Protein AF-A0A496X842-F1 (afdb_monomer_lite)

Radius of gyration: 23.57 Å; chains: 1; bounding box: 53×38×58 Å

Structure (mmCIF, N/CA/C/O backbone):
data_AF-A0A496X842-F1
#
_entry.id   AF-A0A496X842-F1
#
loop_
_atom_site.group_PDB
_atom_site.id
_atom_site.type_symbol
_atom_site.label_atom_id
_atom_site.label_alt_id
_atom_site.label_comp_id
_atom_site.label_asym_id
_atom_site.label_entity_id
_atom_site.label_seq_id
_atom_site.pdbx_PDB_ins_code
_atom_site.Cartn_x
_atom_site.Cartn_y
_atom_site.Cartn_z
_atom_site.occupancy
_atom_site.B_iso_or_equiv
_atom_site.auth_seq_id
_atom_site.auth_comp_id
_atom_site.auth_asym_id
_atom_site.auth_atom_id
_atom_site.pdbx_PDB_model_num
ATOM 1 N N . MET A 1 1 ? 31.054 -2.902 -29.920 1.00 48.16 1 MET A N 1
ATOM 2 C CA . MET A 1 1 ? 30.452 -4.202 -29.553 1.00 48.16 1 MET A CA 1
ATOM 3 C C . MET A 1 1 ? 29.342 -4.469 -30.563 1.00 48.16 1 MET A C 1
ATOM 5 O O . MET A 1 1 ? 28.458 -3.636 -30.686 1.00 48.16 1 MET A O 1
ATOM 9 N N . GLU A 1 2 ? 29.461 -5.509 -31.387 1.00 55.25 2 GLU A N 1
ATOM 10 C CA . GLU A 1 2 ? 28.616 -5.710 -32.577 1.00 55.25 2 GLU A CA 1
ATOM 11 C C . GLU A 1 2 ? 27.272 -6.365 -32.203 1.00 55.25 2 GLU A C 1
ATOM 13 O O . GLU A 1 2 ? 27.235 -7.495 -31.713 1.00 55.25 2 GLU A O 1
ATOM 18 N N . PHE A 1 3 ? 26.155 -5.668 -32.430 1.00 60.53 3 PHE A N 1
ATOM 19 C CA . PHE A 1 3 ? 24.796 -6.184 -32.227 1.00 60.53 3 PHE A CA 1
ATOM 20 C C . PHE A 1 3 ? 24.402 -7.139 -33.371 1.00 60.53 3 PHE A C 1
ATOM 22 O O . PHE A 1 3 ? 23.540 -6.832 -34.193 1.00 60.53 3 PHE A O 1
ATOM 29 N N . ARG A 1 4 ? 25.062 -8.298 -33.480 1.00 67.69 4 ARG A N 1
ATOM 30 C CA . ARG A 1 4 ? 24.736 -9.310 -34.501 1.00 67.69 4 ARG A CA 1
ATOM 31 C C . ARG A 1 4 ? 23.598 -10.220 -34.049 1.00 67.69 4 ARG A C 1
ATOM 33 O O . ARG A 1 4 ? 23.546 -10.665 -32.906 1.00 67.69 4 ARG A O 1
ATOM 40 N N . ARG A 1 5 ? 22.694 -10.512 -34.987 1.00 67.75 5 ARG A N 1
ATOM 41 C CA . ARG A 1 5 ? 21.654 -11.538 -34.849 1.00 67.75 5 ARG A CA 1
ATOM 42 C C . ARG A 1 5 ? 22.328 -12.902 -34.690 1.00 67.75 5 ARG A C 1
ATOM 44 O O . ARG A 1 5 ? 23.236 -13.218 -35.458 1.00 67.75 5 ARG A O 1
ATOM 51 N N . ASP A 1 6 ? 21.885 -13.694 -33.721 1.00 77.12 6 ASP A N 1
ATOM 52 C CA . ASP A 1 6 ? 22.292 -15.093 -33.634 1.00 77.12 6 ASP A CA 1
ATOM 53 C C . ASP A 1 6 ? 21.584 -15.857 -34.761 1.00 77.12 6 ASP A C 1
ATOM 55 O O . ASP A 1 6 ? 20.358 -15.870 -34.839 1.00 7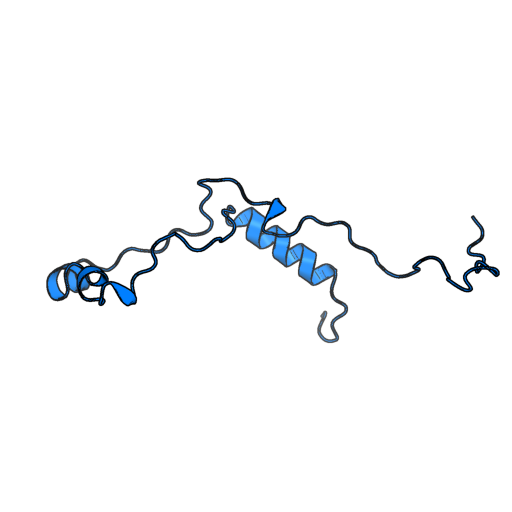7.12 6 ASP A O 1
ATOM 59 N N . TYR A 1 7 ? 22.347 -16.442 -35.684 1.00 79.50 7 TYR A N 1
ATOM 60 C CA . TYR A 1 7 ? 21.798 -17.146 -36.845 1.00 79.50 7 TYR A CA 1
ATOM 61 C C . TYR A 1 7 ? 21.340 -18.578 -36.527 1.00 79.50 7 TYR A C 1
ATOM 63 O O . TYR A 1 7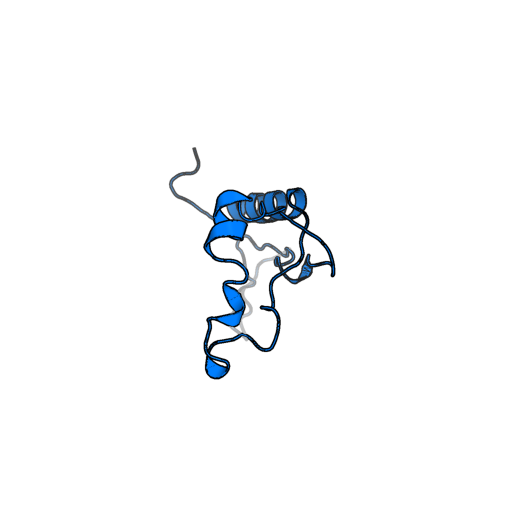 ? 20.587 -19.146 -37.318 1.00 79.50 7 TYR A O 1
ATOM 71 N N . HIS A 1 8 ? 21.721 -19.136 -35.372 1.00 80.81 8 HIS A N 1
ATOM 72 C CA . HIS A 1 8 ? 21.243 -20.435 -34.895 1.00 80.81 8 HIS A CA 1
ATOM 73 C C . HIS A 1 8 ? 19.888 -20.315 -34.196 1.00 80.81 8 HIS A C 1
ATOM 75 O O . HIS A 1 8 ? 18.960 -21.049 -34.529 1.00 80.81 8 HIS A O 1
ATOM 81 N N . THR A 1 9 ? 19.740 -19.361 -33.273 1.00 86.56 9 THR A N 1
ATOM 82 C CA . THR A 1 9 ? 18.467 -19.136 -32.558 1.00 86.56 9 THR A CA 1
ATOM 83 C C . THR A 1 9 ? 17.526 -18.180 -33.296 1.00 86.56 9 THR A C 1
ATOM 85 O O . THR A 1 9 ? 16.336 -18.124 -32.999 1.00 86.56 9 THR A O 1
ATOM 88 N N . ARG A 1 10 ? 18.041 -17.419 -34.274 1.00 77.94 10 ARG A N 1
ATOM 89 C CA . ARG A 1 10 ? 17.377 -16.292 -34.967 1.00 77.94 10 ARG A CA 1
ATOM 90 C C . ARG A 1 10 ? 16.966 -15.134 -34.052 1.00 77.94 10 ARG A C 1
ATOM 92 O O . ARG A 1 10 ? 16.368 -14.169 -34.553 1.00 77.94 10 ARG A O 1
ATOM 99 N N . LEU A 1 11 ? 17.315 -15.192 -32.768 1.00 81.06 11 LEU A N 1
ATOM 100 C CA . LEU A 1 11 ? 17.003 -14.178 -31.770 1.00 81.06 11 LEU A CA 1
ATOM 101 C C . LEU A 1 11 ? 17.986 -13.005 -31.874 1.00 81.06 11 LEU A C 1
ATOM 103 O O . LEU A 1 11 ? 19.172 -13.158 -32.181 1.00 81.06 11 LEU A O 1
ATOM 107 N N . ARG A 1 12 ? 17.471 -11.798 -31.642 1.00 78.88 12 ARG A N 1
ATOM 108 C CA . ARG A 1 12 ? 18.292 -10.608 -31.398 1.00 78.88 12 ARG A CA 1
ATOM 109 C C . ARG A 1 12 ? 18.426 -10.433 -29.890 1.00 78.88 12 ARG A C 1
ATOM 111 O O . ARG A 1 12 ? 17.528 -10.821 -29.147 1.00 78.88 12 ARG A O 1
ATOM 118 N N . ARG A 1 13 ? 19.524 -9.823 -29.439 1.00 79.56 13 ARG A N 1
ATOM 119 C CA . ARG A 1 13 ? 19.570 -9.306 -28.066 1.00 79.56 13 ARG A CA 1
ATOM 120 C C . ARG A 1 13 ? 18.478 -8.245 -27.916 1.00 79.56 13 ARG A C 1
ATOM 122 O O . ARG A 1 13 ? 18.253 -7.484 -28.857 1.00 79.56 13 ARG A O 1
ATOM 129 N N . PHE A 1 14 ? 17.817 -8.226 -26.761 1.00 81.62 14 PHE A N 1
ATOM 130 C CA . PHE A 1 14 ? 16.864 -7.174 -26.417 1.00 81.62 14 PHE A CA 1
ATOM 131 C C . PHE A 1 14 ? 17.532 -5.801 -26.598 1.00 81.62 14 PHE A C 1
ATOM 133 O O . PHE A 1 14 ? 18.674 -5.614 -26.172 1.00 81.62 14 PHE A O 1
ATOM 140 N N . HIS A 1 15 ? 16.858 -4.888 -27.295 1.00 83.00 15 HIS A N 1
ATOM 141 C CA . HIS A 1 15 ? 17.397 -3.582 -27.679 1.00 83.00 15 HIS A CA 1
ATOM 142 C C . HIS A 1 15 ? 16.324 -2.504 -27.532 1.00 83.00 15 HIS A C 1
ATOM 144 O O . HIS A 1 15 ? 15.947 -1.841 -28.492 1.00 83.00 15 HIS A O 1
ATOM 150 N N . GLU A 1 16 ? 15.810 -2.380 -26.318 1.00 83.25 16 GLU A N 1
ATOM 151 C CA . GLU A 1 16 ? 14.914 -1.306 -25.903 1.00 83.25 16 GLU A CA 1
ATOM 152 C C . GLU A 1 16 ? 15.297 -0.875 -24.482 1.00 83.25 16 GLU A C 1
ATOM 154 O O . GLU A 1 16 ? 16.231 -1.427 -23.885 1.00 83.25 16 GLU A O 1
ATOM 159 N N . ALA A 1 17 ? 14.601 0.128 -23.947 1.00 83.31 17 ALA A N 1
ATOM 160 C CA . ALA A 1 17 ? 14.755 0.515 -22.555 1.00 83.31 17 ALA A CA 1
ATOM 161 C C . ALA A 1 17 ? 14.442 -0.682 -21.640 1.00 83.31 17 ALA A C 1
ATOM 163 O O . ALA A 1 17 ? 13.450 -1.388 -21.822 1.00 83.31 17 ALA A O 1
ATOM 164 N N . LYS A 1 18 ? 15.338 -0.937 -20.685 1.00 85.75 18 LYS A N 1
ATOM 165 C CA . LYS A 1 18 ? 15.190 -1.966 -19.657 1.00 85.75 18 LYS A CA 1
ATOM 166 C C . LYS A 1 18 ? 15.411 -1.300 -18.309 1.00 85.75 18 LYS A C 1
ATOM 168 O O . LYS A 1 18 ? 16.444 -0.660 -18.120 1.00 85.75 18 LYS A O 1
ATOM 173 N N . TRP A 1 19 ? 14.490 -1.528 -17.386 1.00 86.31 19 TRP A N 1
ATOM 174 C CA . TRP A 1 19 ? 14.611 -1.124 -15.992 1.00 86.31 19 TRP A CA 1
ATOM 175 C C . TRP A 1 19 ? 14.785 -2.375 -15.138 1.00 86.31 19 TRP A C 1
ATOM 177 O O . TRP A 1 19 ? 14.143 -3.396 -15.382 1.00 86.31 19 TRP A O 1
ATOM 187 N N . ASP A 1 20 ? 15.733 -2.318 -14.211 1.00 88.62 20 ASP A N 1
ATOM 188 C CA . ASP A 1 20 ? 16.056 -3.395 -13.270 1.00 88.62 20 ASP A CA 1
ATOM 189 C C . ASP A 1 20 ? 15.834 -2.846 -11.856 1.00 88.62 20 ASP A C 1
ATOM 191 O O . ASP A 1 20 ? 16.762 -2.686 -11.067 1.00 88.62 20 ASP A O 1
ATOM 195 N N . GLU A 1 21 ? 14.602 -2.399 -11.614 1.00 89.75 21 GLU A N 1
ATOM 196 C CA . GLU A 1 21 ? 14.178 -1.728 -10.385 1.00 89.75 21 GLU A CA 1
ATOM 197 C C . GLU A 1 21 ? 13.393 -2.692 -9.494 1.00 89.75 21 GLU A C 1
ATOM 199 O O . GLU A 1 21 ? 12.635 -3.537 -9.974 1.00 89.75 21 GLU A O 1
ATOM 204 N N . GLU A 1 22 ? 13.556 -2.529 -8.181 1.00 93.69 22 GLU A N 1
ATOM 205 C CA . GLU A 1 22 ? 12.837 -3.315 -7.178 1.00 93.69 22 GLU A CA 1
ATOM 206 C C . GLU A 1 22 ? 11.324 -3.041 -7.245 1.00 93.69 22 GLU A C 1
ATOM 208 O O . GLU A 1 22 ? 10.879 -1.882 -7.288 1.00 93.69 22 GLU A O 1
ATOM 213 N N . ILE A 1 23 ? 10.509 -4.096 -7.173 1.00 94.62 23 ILE A N 1
ATOM 214 C CA . ILE A 1 23 ? 9.054 -3.949 -7.029 1.00 94.62 23 ILE A CA 1
ATOM 215 C C . ILE A 1 23 ? 8.699 -3.517 -5.603 1.00 94.62 23 ILE A C 1
ATOM 217 O O . ILE A 1 23 ? 9.431 -3.763 -4.647 1.00 94.62 23 ILE A O 1
ATOM 221 N N . ILE A 1 24 ? 7.526 -2.905 -5.413 1.00 96.38 24 ILE A N 1
ATOM 222 C CA . ILE A 1 24 ? 7.148 -2.337 -4.106 1.00 96.38 24 ILE A CA 1
ATOM 223 C C . ILE A 1 24 ? 7.152 -3.348 -2.941 1.00 96.38 24 ILE A C 1
ATOM 225 O O . ILE A 1 24 ? 7.359 -2.952 -1.796 1.00 96.38 24 ILE A O 1
ATOM 229 N N . TYR A 1 25 ? 6.964 -4.643 -3.220 1.00 96.81 25 TYR A N 1
ATOM 230 C CA . TYR A 1 25 ? 7.039 -5.714 -2.218 1.00 96.81 25 TYR A CA 1
ATOM 231 C C . TYR A 1 25 ? 8.470 -6.018 -1.764 1.00 96.81 25 TYR A C 1
ATOM 233 O O . TYR A 1 25 ? 8.681 -6.301 -0.589 1.00 96.81 25 TYR A O 1
ATOM 241 N N . GLU A 1 26 ? 9.457 -5.901 -2.650 1.00 96.19 26 GLU A N 1
ATOM 242 C CA . GLU A 1 26 ? 10.879 -6.074 -2.311 1.00 96.19 26 GLU A CA 1
ATOM 243 C C . GLU A 1 26 ? 11.382 -4.923 -1.431 1.00 96.19 26 GLU A C 1
ATOM 245 O O . GLU A 1 26 ? 12.286 -5.084 -0.617 1.00 96.19 26 GLU A O 1
ATOM 250 N N . LEU A 1 27 ? 10.721 -3.767 -1.526 1.00 95.88 27 LEU A N 1
ATOM 251 C CA . LEU A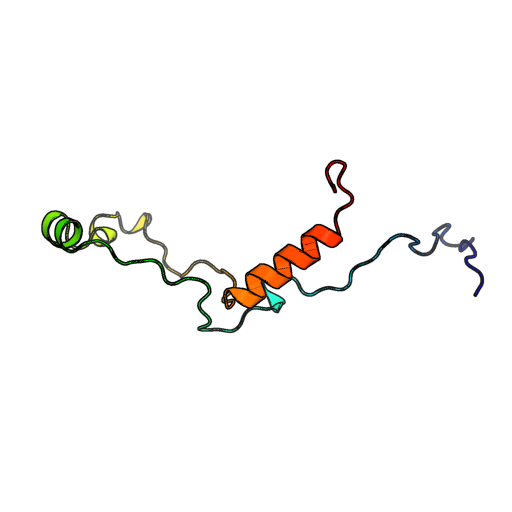 1 27 ? 10.989 -2.588 -0.709 1.00 95.88 27 LEU A CA 1
ATOM 252 C C . LEU A 1 27 ? 10.359 -2.637 0.697 1.00 95.88 27 LEU A C 1
ATOM 254 O O . LEU A 1 27 ? 10.594 -1.703 1.479 1.00 95.88 27 LEU A O 1
ATOM 258 N N . SER A 1 28 ? 9.550 -3.662 0.993 1.00 96.81 28 SER A N 1
ATOM 259 C CA . SER A 1 28 ? 8.798 -3.822 2.242 1.00 96.81 28 SER A CA 1
ATOM 260 C C . SER A 1 28 ? 9.721 -4.070 3.435 1.00 96.81 28 SER A C 1
ATOM 262 O O . SER A 1 28 ? 10.666 -4.854 3.364 1.00 96.81 28 SER A O 1
ATOM 264 N N . VAL A 1 29 ? 9.434 -3.418 4.560 1.00 96.25 29 VAL A N 1
ATOM 265 C CA . VAL A 1 29 ? 10.115 -3.651 5.836 1.00 96.25 29 VAL A CA 1
ATOM 266 C C . VAL A 1 29 ? 9.049 -3.862 6.912 1.00 96.25 29 VAL A C 1
ATOM 268 O O . VAL A 1 29 ? 8.280 -2.932 7.164 1.00 96.25 29 VAL A O 1
ATOM 271 N N . PRO A 1 30 ? 9.014 -5.031 7.582 1.00 95.06 30 PRO A N 1
ATOM 272 C CA . PRO A 1 30 ? 8.004 -5.323 8.594 1.00 95.06 30 PRO A CA 1
ATOM 273 C C . PRO A 1 30 ? 7.897 -4.230 9.665 1.00 95.06 30 PRO A C 1
ATOM 275 O O . PRO A 1 30 ? 8.903 -3.782 10.221 1.00 95.06 30 PRO A O 1
ATOM 278 N N . GLY A 1 31 ? 6.675 -3.800 9.956 1.00 93.12 31 GLY A N 1
ATOM 279 C CA . GLY A 1 31 ? 6.340 -2.729 10.889 1.00 93.12 31 GLY A CA 1
ATOM 280 C C . GLY A 1 31 ? 6.416 -1.309 10.315 1.00 93.12 31 GLY A C 1
ATOM 281 O O . GLY A 1 31 ? 6.113 -0.361 11.043 1.00 93.12 31 GLY A O 1
ATOM 282 N N . GLN A 1 32 ? 6.820 -1.107 9.053 1.00 95.12 32 GLN A N 1
ATOM 283 C CA . GLN A 1 32 ? 6.806 0.229 8.450 1.00 95.12 32 GLN A CA 1
ATOM 284 C C . GLN A 1 32 ? 5.393 0.700 8.117 1.00 95.12 32 GLN A C 1
ATOM 286 O O . GLN A 1 32 ? 4.580 -0.006 7.528 1.00 95.12 32 GLN A O 1
ATOM 291 N N . ILE A 1 33 ? 5.140 1.972 8.418 1.00 92.44 33 ILE A N 1
ATOM 292 C CA . ILE A 1 33 ? 3.851 2.613 8.181 1.00 92.44 33 ILE A CA 1
ATOM 293 C C . ILE A 1 33 ? 4.032 3.729 7.155 1.00 92.44 33 ILE A C 1
ATOM 295 O O . ILE A 1 33 ? 4.861 4.624 7.325 1.00 92.44 33 ILE A O 1
ATOM 299 N N . GLY A 1 34 ? 3.229 3.675 6.093 1.00 92.94 34 GLY A N 1
ATOM 300 C CA . GLY A 1 34 ? 3.162 4.727 5.085 1.00 92.94 34 GLY A CA 1
ATOM 301 C C . GLY A 1 34 ? 2.343 5.917 5.568 1.00 92.94 34 GLY A C 1
ATOM 302 O O . GLY A 1 34 ? 2.855 7.021 5.695 1.00 92.94 34 GLY A O 1
ATOM 303 N N . VAL A 1 35 ? 1.064 5.695 5.861 1.00 91.50 35 VAL A N 1
ATOM 304 C CA . VAL A 1 35 ? 0.125 6.748 6.264 1.00 91.50 35 VAL A CA 1
ATOM 305 C C . VAL A 1 35 ? -0.605 6.316 7.527 1.00 91.50 35 VAL A C 1
ATOM 307 O O . VAL A 1 35 ? -1.113 5.199 7.607 1.00 91.50 35 VAL A O 1
ATOM 310 N N . LEU A 1 36 ? -0.686 7.217 8.505 1.00 91.12 36 LEU A N 1
ATOM 311 C CA . LEU A 1 36 ? -1.532 7.027 9.678 1.00 91.12 36 LEU A CA 1
ATOM 312 C C . LEU A 1 36 ? -2.974 7.375 9.316 1.00 91.12 36 LEU A C 1
ATOM 314 O O . LEU A 1 36 ? -3.315 8.540 9.113 1.00 91.12 36 LEU A O 1
ATOM 318 N N . VAL A 1 37 ? -3.820 6.352 9.232 1.00 89.94 37 VAL A N 1
ATOM 319 C CA . VAL A 1 37 ? -5.255 6.537 9.016 1.00 89.94 37 VAL A CA 1
ATOM 320 C C . VAL A 1 37 ? -5.873 7.060 10.317 1.00 89.94 37 VAL A C 1
ATOM 322 O O . VAL A 1 37 ? -5.671 6.442 11.369 1.00 89.94 37 VAL A O 1
ATOM 325 N N . PRO A 1 38 ? -6.599 8.192 10.290 1.00 91.38 38 PRO A N 1
ATOM 326 C CA . PRO A 1 38 ? -7.252 8.707 11.483 1.00 91.38 38 PRO A CA 1
ATOM 327 C C . PRO A 1 38 ? -8.270 7.692 12.004 1.00 91.38 38 PRO A C 1
ATOM 329 O O . PRO A 1 38 ? -8.979 7.040 11.235 1.00 91.38 38 PRO A O 1
ATOM 332 N N . LYS A 1 39 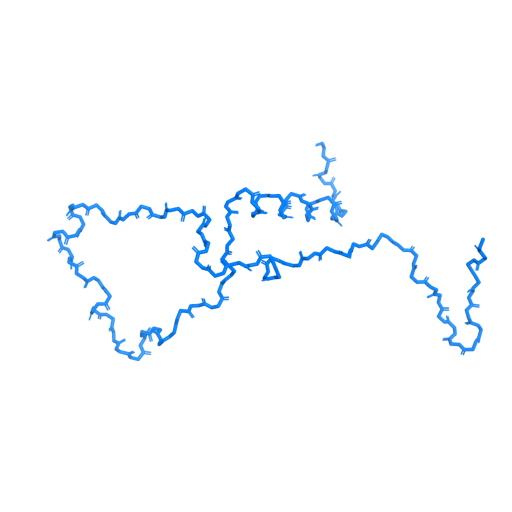? -8.343 7.569 13.330 1.00 90.50 39 LYS A N 1
ATOM 333 C CA . LYS A 1 39 ? -9.362 6.745 13.984 1.00 90.50 39 LYS A CA 1
ATOM 334 C C . LYS A 1 39 ? -10.753 7.344 13.774 1.00 90.50 39 LYS A C 1
ATOM 336 O O . LYS A 1 39 ? -10.896 8.517 13.420 1.00 90.50 39 LYS A O 1
ATOM 341 N N . ALA A 1 40 ? -11.777 6.528 14.013 1.00 90.94 40 ALA A N 1
ATOM 342 C CA . ALA A 1 40 ? -13.149 7.009 14.057 1.00 90.94 40 ALA A CA 1
ATOM 343 C C . ALA A 1 40 ? -13.288 8.145 15.087 1.00 90.94 40 ALA A C 1
ATOM 345 O O . ALA A 1 40 ? -12.551 8.224 16.068 1.00 90.94 40 ALA A O 1
ATOM 346 N N . SER A 1 41 ? -14.222 9.067 14.847 1.00 92.75 41 SER A N 1
ATOM 347 C CA . SER A 1 41 ? -14.476 10.142 15.808 1.00 92.75 41 SER A CA 1
ATOM 348 C C . SER A 1 41 ? -15.186 9.603 17.050 1.00 92.75 41 SER A C 1
ATOM 350 O O . SER A 1 41 ? -15.970 8.660 16.954 1.00 92.75 41 SER A O 1
ATOM 352 N N . VAL A 1 42 ? -15.009 10.269 18.195 1.00 93.38 42 VAL A N 1
ATOM 353 C CA . VAL A 1 42 ? -15.668 9.890 19.462 1.00 93.38 42 VAL A CA 1
ATOM 354 C C . VAL A 1 42 ? -17.188 9.779 19.305 1.00 93.38 42 VAL A C 1
ATOM 356 O O . VAL A 1 42 ? -17.807 8.876 19.852 1.00 93.38 42 VAL A O 1
ATOM 359 N N . LYS A 1 43 ? -17.812 10.655 18.504 1.00 94.31 43 LYS A N 1
ATOM 360 C CA . LYS A 1 43 ? -19.258 10.595 18.235 1.00 94.31 43 LYS A CA 1
ATOM 361 C C . LYS A 1 43 ? -19.666 9.289 17.544 1.00 94.31 43 LYS A C 1
ATOM 363 O O . LYS A 1 43 ? -20.730 8.756 17.840 1.00 94.31 43 LYS A O 1
ATOM 368 N N . ILE A 1 44 ? -18.843 8.806 16.614 1.00 91.12 44 ILE A N 1
ATOM 369 C CA . ILE A 1 44 ? -19.073 7.553 15.886 1.00 91.12 44 ILE A CA 1
ATOM 370 C C . ILE A 1 44 ? -18.828 6.365 16.820 1.00 91.12 44 ILE A C 1
ATOM 372 O O . ILE A 1 44 ? -19.669 5.471 16.890 1.00 91.12 44 ILE A O 1
ATOM 376 N N . GLU A 1 45 ? -17.732 6.389 17.580 1.00 91.31 45 GLU A N 1
ATOM 377 C CA . GLU A 1 45 ? -17.396 5.337 18.546 1.00 91.31 45 GLU A CA 1
ATOM 378 C C . GLU A 1 45 ? -18.481 5.184 19.623 1.00 91.31 45 GLU A C 1
ATOM 380 O O . GLU A 1 45 ? -18.906 4.067 19.894 1.00 91.31 45 GLU A O 1
ATOM 385 N N . SER A 1 46 ? -19.019 6.280 20.169 1.00 92.12 46 SER A N 1
ATOM 386 C CA . SER A 1 46 ? -20.103 6.224 21.163 1.00 92.12 46 SER A CA 1
ATOM 387 C C . SER A 1 46 ? -21.435 5.721 20.602 1.00 92.12 46 SER A C 1
ATOM 389 O O . SER A 1 46 ? -22.246 5.189 21.355 1.00 92.12 46 SER A O 1
ATOM 391 N N . ALA A 1 47 ? -21.700 5.925 19.308 1.00 91.62 47 ALA A N 1
ATOM 392 C CA . ALA A 1 47 ? -22.966 5.537 18.688 1.00 91.62 47 ALA A CA 1
ATOM 393 C C . ALA A 1 47 ? -22.984 4.070 18.236 1.00 91.62 47 ALA A C 1
ATOM 395 O O . ALA A 1 47 ? -24.026 3.424 18.302 1.00 91.62 47 ALA A O 1
ATOM 396 N N . ILE A 1 48 ? -21.852 3.566 17.738 1.00 87.06 48 ILE A N 1
ATOM 397 C CA . ILE A 1 48 ? -21.760 2.252 17.080 1.00 87.06 48 ILE A CA 1
ATOM 398 C C . ILE A 1 48 ? -20.917 1.263 17.897 1.00 87.06 48 ILE A C 1
ATOM 400 O O . ILE A 1 48 ? -21.154 0.059 17.825 1.00 87.06 48 ILE A O 1
ATOM 404 N N . GLY A 1 49 ? -19.960 1.742 18.695 1.00 86.7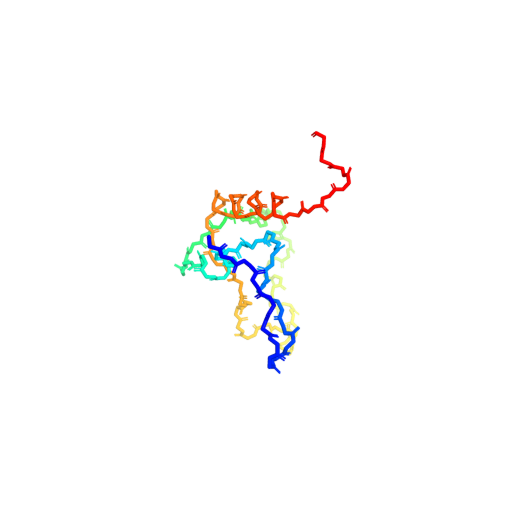5 49 GLY A N 1
ATOM 405 C CA . GLY A 1 49 ? -19.026 0.892 19.427 1.00 86.75 49 GLY A CA 1
ATOM 406 C C . GLY A 1 49 ? -18.111 0.098 18.491 1.00 86.75 49 GLY A C 1
ATOM 407 O O . GLY A 1 49 ? -17.563 0.638 17.529 1.00 86.75 49 GLY A O 1
ATOM 408 N N . ASP A 1 50 ? -17.940 -1.195 18.777 1.00 85.44 50 ASP A N 1
ATOM 409 C CA . ASP A 1 50 ? -17.149 -2.100 17.942 1.00 85.44 50 ASP A CA 1
ATOM 410 C C . ASP A 1 50 ? -17.953 -2.602 16.731 1.00 85.44 50 ASP A C 1
ATOM 412 O O . ASP A 1 50 ? -18.760 -3.530 16.820 1.00 85.44 50 ASP A O 1
ATOM 416 N N . ALA A 1 51 ? -17.681 -2.009 15.568 1.00 83.50 51 ALA A N 1
ATOM 417 C CA . ALA A 1 51 ? -18.301 -2.402 14.308 1.00 83.50 51 ALA A CA 1
ATOM 418 C C . ALA A 1 51 ? -17.812 -3.765 13.775 1.00 83.50 51 ALA A C 1
ATOM 420 O O . ALA A 1 51 ? -18.524 -4.411 13.005 1.00 83.50 51 ALA A O 1
ATOM 421 N N . VAL A 1 52 ? -16.615 -4.230 14.156 1.00 86.81 52 VAL A N 1
ATOM 422 C CA . VAL A 1 52 ? -16.039 -5.480 13.625 1.00 86.81 52 VAL A CA 1
ATOM 423 C C . VAL A 1 52 ? -16.762 -6.693 14.202 1.00 86.81 52 VAL A C 1
ATOM 425 O O . VAL A 1 52 ? -17.014 -7.664 13.484 1.00 86.81 52 VAL A O 1
ATOM 428 N N . SER A 1 53 ? -17.168 -6.621 15.470 1.00 86.56 53 SER A N 1
ATOM 429 C CA . SER A 1 53 ? -17.915 -7.691 16.134 1.00 86.56 53 SER A CA 1
ATOM 430 C C . SER A 1 53 ? -19.314 -7.940 15.556 1.00 86.56 53 SER A C 1
ATOM 432 O O . SER A 1 53 ? -19.874 -9.010 15.788 1.00 86.56 53 SER A O 1
ATOM 434 N N . VAL A 1 54 ? -19.856 -7.015 14.758 1.00 88.81 54 VAL A N 1
ATOM 435 C CA . VAL A 1 54 ? -21.150 -7.177 14.068 1.00 88.81 54 VAL A CA 1
ATOM 436 C C . VAL A 1 54 ? -21.039 -8.101 12.847 1.00 88.81 54 VAL A C 1
ATOM 438 O O . VAL A 1 54 ? -22.024 -8.712 12.435 1.00 88.81 54 VAL A O 1
ATOM 441 N N . LEU A 1 55 ? -19.845 -8.245 12.265 1.00 90.31 55 LEU A N 1
ATOM 442 C CA . LEU A 1 55 ? -19.650 -9.083 11.083 1.00 90.31 55 LEU A CA 1
ATOM 443 C C . LEU A 1 55 ? -19.777 -10.576 11.439 1.00 90.31 55 LEU A C 1
ATOM 445 O O . LEU A 1 55 ? -19.121 -11.020 12.388 1.00 90.31 55 LEU A O 1
ATOM 449 N N . PRO A 1 56 ? -20.540 -11.376 10.670 1.00 92.75 56 PRO A N 1
ATOM 450 C CA . PRO A 1 56 ? -20.531 -12.835 10.765 1.00 92.75 56 PRO A CA 1
ATOM 451 C C . PRO A 1 56 ? -19.112 -13.413 10.708 1.00 92.75 56 PRO A C 1
ATOM 453 O O . PRO A 1 56 ? -18.274 -12.936 9.942 1.00 92.75 56 PRO A O 1
ATOM 456 N N . GLU A 1 57 ? -18.833 -14.451 11.499 1.00 92.00 57 GLU A N 1
ATOM 457 C CA . GLU A 1 57 ? -17.483 -15.023 11.633 1.00 92.00 57 GLU A CA 1
ATOM 458 C C . GLU A 1 57 ? -16.906 -15.504 10.293 1.00 92.00 57 GLU A C 1
ATOM 460 O O . GLU A 1 57 ? -15.733 -15.281 9.998 1.00 92.00 57 GLU A O 1
ATOM 465 N N . ASN A 1 58 ? -17.750 -16.074 9.430 1.00 93.75 58 ASN A N 1
ATOM 466 C CA . ASN A 1 58 ? -17.374 -16.523 8.089 1.00 93.75 58 ASN A CA 1
ATOM 467 C C . ASN A 1 58 ? -16.988 -15.382 7.128 1.00 93.75 58 ASN A C 1
ATOM 469 O O . ASN A 1 58 ? -16.403 -15.658 6.083 1.00 93.75 58 ASN A O 1
ATOM 473 N N . LEU A 1 59 ? -17.300 -14.124 7.461 1.00 93.31 59 LEU A N 1
ATOM 474 C CA . LEU A 1 59 ? -16.916 -12.940 6.687 1.00 93.31 59 LEU A CA 1
ATOM 475 C C . LEU A 1 59 ? -15.669 -12.234 7.241 1.00 93.31 59 LEU A C 1
ATOM 477 O O . LEU A 1 59 ? -15.135 -11.335 6.588 1.00 93.31 59 LEU A O 1
ATOM 481 N N . ARG A 1 60 ? -15.178 -12.616 8.427 1.00 92.56 60 ARG A N 1
ATOM 482 C CA . ARG A 1 60 ? -13.991 -11.998 9.031 1.00 92.56 60 ARG A CA 1
ATOM 483 C C . ARG A 1 60 ? -12.718 -12.568 8.410 1.00 92.56 60 ARG A C 1
ATOM 485 O O . ARG A 1 60 ? -12.556 -13.781 8.274 1.00 92.56 60 ARG A O 1
ATOM 492 N N . ARG A 1 61 ? -11.774 -11.688 8.062 1.00 92.25 61 ARG A N 1
ATOM 493 C CA . ARG A 1 61 ? -10.439 -12.111 7.615 1.00 92.25 61 ARG A CA 1
ATOM 494 C C . ARG A 1 61 ? -9.702 -12.783 8.775 1.00 92.25 61 ARG A C 1
ATOM 496 O O . ARG A 1 61 ? -9.635 -12.221 9.862 1.00 92.25 61 ARG A O 1
ATOM 503 N N . LYS A 1 62 ? -9.136 -13.968 8.527 1.00 92.94 62 LYS A N 1
ATOM 504 C CA . LYS A 1 62 ? -8.358 -14.735 9.519 1.00 92.94 62 LYS A CA 1
ATOM 505 C C . LYS A 1 62 ? -6.911 -14.255 9.652 1.00 92.94 62 LYS A C 1
ATOM 507 O O . LYS A 1 62 ? -6.304 -14.427 10.700 1.00 92.94 62 LYS A O 1
ATOM 512 N N . SER A 1 63 ? -6.370 -13.666 8.591 1.00 94.44 63 SER A N 1
ATOM 513 C CA . SER A 1 63 ? -5.025 -13.098 8.534 1.00 94.44 63 SER A CA 1
ATOM 514 C C . SER A 1 63 ? -5.082 -11.683 7.968 1.00 94.44 63 SER A C 1
ATOM 516 O O . SER A 1 63 ? -6.024 -11.322 7.250 1.00 94.44 63 SER A O 1
ATOM 518 N N . ALA A 1 64 ? -4.071 -10.877 8.289 1.00 92.00 64 ALA A N 1
ATOM 519 C CA . ALA A 1 64 ? -3.879 -9.589 7.638 1.00 92.00 64 ALA A CA 1
ATOM 520 C C . ALA A 1 64 ? -3.698 -9.784 6.118 1.00 92.00 64 ALA A C 1
ATOM 522 O O . ALA A 1 64 ? -3.211 -10.837 5.692 1.00 92.00 64 ALA A O 1
ATOM 523 N N . PRO A 1 65 ? -4.122 -8.812 5.290 1.00 92.81 65 PRO A N 1
ATOM 524 C CA . PRO A 1 65 ? -3.800 -8.841 3.872 1.00 92.81 65 PRO A CA 1
ATOM 525 C C . PRO A 1 65 ? -2.282 -8.711 3.692 1.00 92.81 65 PRO A C 1
ATOM 527 O O . PRO A 1 65 ? -1.643 -7.944 4.409 1.00 92.81 65 PRO A O 1
ATOM 530 N N . ASP A 1 66 ? -1.731 -9.448 2.732 1.00 94.00 66 ASP A N 1
ATOM 531 C CA . ASP A 1 66 ? -0.309 -9.405 2.381 1.00 94.00 66 ASP A CA 1
ATOM 532 C C . ASP A 1 66 ? -0.019 -8.137 1.568 1.00 94.00 66 ASP A C 1
ATOM 534 O O . ASP A 1 66 ? -0.039 -8.145 0.340 1.00 94.00 66 ASP A O 1
ATOM 538 N N . LEU A 1 67 ? 0.100 -7.007 2.266 1.00 94.69 67 LEU A N 1
ATOM 539 C CA . LEU A 1 67 ? 0.392 -5.701 1.684 1.00 94.69 67 LEU A CA 1
ATOM 540 C C . LEU A 1 67 ? 1.814 -5.270 2.054 1.00 94.69 67 LEU A C 1
ATOM 542 O O . LEU A 1 67 ? 2.269 -5.565 3.159 1.00 94.69 67 LEU A O 1
ATOM 546 N N . PRO A 1 68 ? 2.504 -4.524 1.174 1.00 96.06 68 PRO A N 1
ATOM 547 C CA . PRO A 1 68 ? 3.848 -4.048 1.454 1.00 96.06 68 PRO A CA 1
ATOM 548 C C . PRO A 1 68 ? 3.832 -2.986 2.563 1.00 96.06 68 PRO A C 1
ATOM 550 O O . PRO A 1 68 ? 3.027 -2.051 2.556 1.00 96.06 68 PRO A O 1
ATOM 553 N N . GLU A 1 69 ? 4.769 -3.104 3.496 1.00 96.62 69 GLU A N 1
ATOM 554 C CA . GLU A 1 69 ? 4.957 -2.201 4.627 1.00 96.62 69 GLU A CA 1
ATOM 555 C C . GLU A 1 69 ? 6.071 -1.207 4.281 1.00 96.62 69 GLU A C 1
ATOM 557 O O . GLU A 1 69 ? 7.259 -1.527 4.331 1.00 96.62 69 GLU A O 1
ATOM 562 N N . VAL A 1 70 ? 5.692 -0.004 3.836 1.00 96.81 70 VAL A N 1
ATOM 563 C CA . VAL A 1 70 ? 6.621 0.963 3.226 1.00 96.81 70 VAL A CA 1
ATOM 564 C C . VAL A 1 70 ? 6.335 2.385 3.716 1.00 96.81 70 VAL A C 1
ATOM 566 O O . VAL A 1 70 ? 5.202 2.858 3.658 1.00 96.81 70 VAL A O 1
ATOM 569 N N . HIS A 1 71 ? 7.373 3.111 4.144 1.00 95.25 71 HIS A N 1
ATOM 570 C CA . HIS A 1 71 ? 7.269 4.526 4.535 1.00 95.25 71 HIS A CA 1
ATOM 571 C C . HIS A 1 71 ? 6.837 5.448 3.370 1.00 95.25 71 HIS A C 1
ATOM 573 O O . HIS A 1 71 ? 7.296 5.290 2.236 1.00 95.25 71 HIS A O 1
ATOM 579 N N . GLN A 1 72 ? 6.043 6.492 3.654 1.00 95.81 72 GLN A N 1
ATOM 580 C CA . GLN A 1 72 ? 5.402 7.364 2.650 1.00 95.81 72 GLN A CA 1
ATOM 581 C C . GLN A 1 72 ? 6.354 7.909 1.578 1.00 95.81 72 GLN A C 1
ATOM 583 O O . GLN A 1 72 ? 6.078 7.834 0.384 1.00 95.81 72 GLN A O 1
ATOM 588 N N . MET A 1 73 ? 7.508 8.440 1.993 1.00 95.81 73 MET A N 1
ATOM 589 C CA . MET A 1 73 ? 8.490 9.004 1.059 1.00 95.81 73 MET A CA 1
ATOM 590 C C . MET A 1 73 ? 9.019 7.956 0.066 1.00 95.81 73 MET A C 1
ATOM 592 O O . MET A 1 73 ? 9.291 8.269 -1.092 1.00 95.81 73 MET A O 1
ATOM 596 N N . ARG A 1 74 ? 9.159 6.702 0.511 1.00 95.44 74 ARG A N 1
ATOM 597 C CA . ARG A 1 74 ? 9.635 5.598 -0.325 1.00 95.44 74 ARG A CA 1
ATOM 598 C C . ARG A 1 74 ? 8.552 5.165 -1.315 1.00 95.44 74 ARG A C 1
ATOM 600 O O . ARG A 1 74 ? 8.883 4.970 -2.478 1.00 95.44 74 ARG A O 1
ATOM 607 N N . VAL A 1 75 ? 7.284 5.129 -0.895 1.00 96.06 75 VAL A N 1
ATOM 608 C CA . VAL A 1 75 ? 6.133 4.922 -1.796 1.00 96.06 75 VAL A CA 1
ATOM 609 C C . VAL A 1 75 ? 6.115 5.981 -2.902 1.00 96.06 75 VAL A C 1
ATOM 611 O O . VAL A 1 75 ? 6.093 5.636 -4.081 1.00 96.06 75 VAL A O 1
ATOM 614 N N . ASN A 1 76 ? 6.219 7.265 -2.539 1.00 96.06 76 ASN A N 1
ATOM 615 C CA . ASN A 1 76 ? 6.228 8.364 -3.509 1.00 96.06 76 ASN A CA 1
ATOM 616 C C . ASN A 1 76 ? 7.386 8.243 -4.504 1.00 96.06 76 ASN A C 1
ATOM 618 O O . ASN A 1 76 ? 7.184 8.394 -5.705 1.00 96.06 76 ASN A O 1
ATOM 622 N N . ARG A 1 77 ? 8.599 7.946 -4.022 1.00 95.38 77 ARG A N 1
ATOM 623 C CA . ARG A 1 77 ? 9.768 7.768 -4.892 1.00 95.38 77 ARG A CA 1
ATOM 624 C C . ARG A 1 77 ? 9.605 6.577 -5.835 1.00 95.38 77 ARG A C 1
ATOM 626 O O . ARG A 1 77 ? 9.971 6.696 -6.998 1.00 95.38 77 ARG A O 1
ATOM 633 N N . HIS A 1 78 ? 9.071 5.458 -5.345 1.00 95.44 78 HIS A N 1
ATOM 634 C CA . HIS A 1 78 ? 8.837 4.268 -6.160 1.00 95.44 78 HIS A CA 1
ATOM 635 C C . HIS A 1 78 ? 7.887 4.581 -7.320 1.00 95.44 78 HIS A C 1
ATOM 637 O O . HIS A 1 78 ? 8.263 4.404 -8.474 1.00 95.44 78 HIS A O 1
ATOM 643 N N . PHE A 1 79 ? 6.713 5.149 -7.032 1.00 94.94 79 PHE A N 1
ATOM 644 C CA . PHE A 1 79 ? 5.756 5.484 -8.086 1.00 94.94 79 PHE A CA 1
ATOM 645 C C . PHE A 1 79 ? 6.243 6.606 -9.006 1.00 94.94 79 PHE A C 1
ATOM 647 O O . PHE A 1 79 ? 6.004 6.535 -10.205 1.00 94.94 79 PHE A O 1
ATOM 654 N N . MET A 1 80 ? 6.987 7.591 -8.491 1.00 93.56 80 MET A N 1
ATOM 655 C CA . MET A 1 80 ? 7.604 8.624 -9.327 1.00 93.56 80 MET A CA 1
ATOM 656 C C . MET A 1 80 ? 8.580 8.020 -10.342 1.00 93.56 80 MET A C 1
ATOM 658 O O . MET A 1 80 ? 8.531 8.382 -11.513 1.00 93.56 80 MET A O 1
ATOM 662 N N . ARG A 1 81 ? 9.430 7.070 -9.929 1.00 92.12 81 ARG A N 1
ATOM 663 C CA . ARG A 1 81 ? 10.324 6.368 -10.863 1.00 92.12 81 ARG A CA 1
ATOM 664 C C . ARG A 1 81 ? 9.538 5.577 -11.896 1.00 92.12 81 ARG A C 1
ATOM 666 O O . ARG A 1 81 ? 9.757 5.809 -13.074 1.00 92.12 81 ARG A O 1
ATOM 673 N N . LEU A 1 82 ? 8.548 4.786 -11.471 1.00 92.06 82 LEU A N 1
ATOM 674 C CA . LEU A 1 82 ? 7.689 4.031 -12.391 1.00 92.06 82 LEU A CA 1
ATOM 675 C C . LEU A 1 82 ? 7.052 4.918 -13.469 1.00 92.06 82 LEU A C 1
ATOM 677 O O . LEU A 1 82 ? 6.936 4.496 -14.614 1.00 92.06 82 LEU A O 1
ATOM 681 N N . THR A 1 83 ? 6.675 6.162 -13.148 1.00 90.19 83 THR A N 1
ATOM 682 C CA . THR A 1 83 ? 6.126 7.076 -14.167 1.00 90.19 83 THR A CA 1
ATOM 683 C C . THR A 1 83 ? 7.132 7.452 -15.259 1.00 90.19 83 THR A C 1
ATOM 685 O O . THR A 1 83 ? 6.726 7.669 -16.396 1.00 90.19 83 THR A O 1
ATOM 688 N N . GLN A 1 84 ? 8.432 7.482 -14.952 1.00 88.25 84 GLN A N 1
ATOM 689 C CA . GLN A 1 84 ? 9.506 7.770 -15.914 1.00 88.25 84 GLN A CA 1
ATOM 690 C C . GLN A 1 84 ? 9.827 6.574 -16.821 1.00 88.25 84 GLN A C 1
ATOM 692 O O . GLN A 1 84 ? 10.496 6.735 -17.840 1.00 88.25 84 GLN A O 1
ATOM 697 N N . GLU A 1 85 ? 9.361 5.379 -16.459 1.00 89.25 85 GLU A N 1
ATOM 698 C CA . GLU A 1 85 ? 9.559 4.138 -17.219 1.00 89.25 85 GLU A CA 1
ATOM 699 C C . GLU A 1 85 ? 8.450 3.912 -18.256 1.00 89.25 85 GLU A C 1
ATOM 701 O O . GLU A 1 85 ? 8.539 3.027 -19.106 1.00 89.25 85 GLU A O 1
ATOM 706 N N . ILE A 1 86 ? 7.393 4.725 -18.210 1.00 83.38 86 ILE A N 1
ATOM 707 C CA . ILE A 1 86 ? 6.249 4.625 -19.110 1.00 83.38 86 ILE A CA 1
ATOM 708 C C . ILE A 1 86 ? 6.418 5.624 -20.258 1.00 83.38 86 ILE A C 1
ATOM 710 O O . ILE A 1 86 ? 6.621 6.817 -20.045 1.00 83.38 86 ILE A O 1
ATOM 714 N N . LEU A 1 87 ? 6.256 5.151 -21.498 1.00 82.81 87 LEU A N 1
ATOM 715 C CA . LEU A 1 87 ? 6.073 6.026 -22.655 1.00 82.81 87 LEU A CA 1
ATOM 716 C C . LEU A 1 87 ? 4.597 6.445 -22.741 1.00 82.81 87 LEU A C 1
ATOM 718 O O . LEU A 1 87 ? 3.744 5.669 -23.170 1.00 82.81 87 LEU A O 1
ATOM 722 N N . GLY A 1 88 ? 4.298 7.667 -22.306 1.00 79.94 88 GLY A N 1
ATOM 723 C CA . GLY A 1 88 ? 2.966 8.274 -22.346 1.00 79.94 88 GLY A CA 1
ATOM 724 C C . 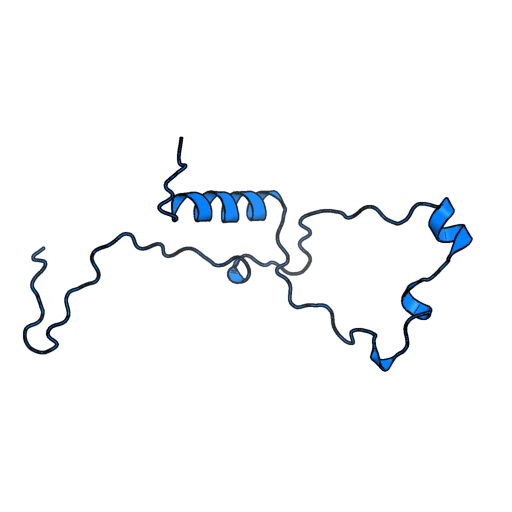GLY A 1 88 ? 2.840 9.343 -23.433 1.00 79.94 88 GLY A C 1
ATOM 725 O O . GLY A 1 88 ? 3.819 9.988 -23.798 1.00 79.94 88 GLY A O 1
ATOM 726 N N . ALA A 1 89 ? 1.624 9.545 -23.946 1.00 78.31 89 ALA A N 1
ATOM 727 C CA . ALA A 1 89 ? 1.327 10.623 -24.897 1.00 78.31 89 ALA A CA 1
ATOM 728 C C . ALA A 1 89 ? 1.185 12.000 -24.220 1.00 78.31 89 ALA A C 1
ATOM 730 O O . ALA A 1 89 ? 1.341 13.021 -24.882 1.00 78.31 89 ALA A O 1
ATOM 731 N N . ASP A 1 90 ? 0.899 12.013 -22.916 1.00 75.69 90 ASP A N 1
ATOM 732 C CA . ASP A 1 90 ? 0.648 13.214 -22.114 1.00 75.69 90 ASP A CA 1
ATOM 733 C C . ASP A 1 90 ? 1.772 13.396 -21.081 1.00 75.69 90 ASP A C 1
ATOM 735 O O . ASP A 1 90 ? 1.583 13.277 -19.872 1.00 75.69 90 ASP A O 1
ATOM 739 N N . ILE A 1 91 ? 2.993 13.564 -21.592 1.00 62.81 91 ILE A N 1
ATOM 740 C CA . ILE A 1 91 ? 4.180 13.934 -20.814 1.00 62.81 91 ILE A CA 1
ATOM 741 C C . ILE A 1 91 ? 4.518 15.372 -21.224 1.00 62.81 91 ILE A C 1
ATOM 743 O O . ILE A 1 91 ? 5.299 15.583 -22.152 1.00 62.81 91 ILE A O 1
ATOM 747 N N . THR A 1 92 ? 3.862 16.354 -20.608 1.00 56.88 92 THR A N 1
ATOM 748 C CA . THR A 1 92 ? 4.125 17.794 -20.816 1.00 56.88 92 THR A CA 1
ATOM 749 C C . THR A 1 92 ? 4.970 18.389 -19.708 1.00 56.88 92 THR A C 1
ATOM 751 O O . THR A 1 92 ? 4.677 18.070 -18.533 1.00 56.88 92 THR A O 1
#

Sequence (92 aa):
MEFRRDYHTRLRRFHEAKWDEEIIYELSVPGQIGVLVPKASVKIESAIGDAVSVLPENLRRKSAPDLPEVHQMRVNRHFMRLTQEILGADIT

pLDDT: mean 87.8, std 9.83, range [48.16, 96.81]

Foldseek 3Di:
DDQDQDPVVSDTPDDDDDDPDDDLQSQADPPAAADDDDDDDPVCCVVCPDPLVVDDPVPDDPDDPPDGRHHNVVVVVVVVVVVVVDDDPPPD

Secondary structure (DSSP, 8-state):
---PPPTTT-PPPP-S----PPPTTTT--TT--S--PPPPPHHHHHHH--SGGGS-GGGS-SS--------HHHHHHHHHHHHHTS--S---